Protein AF-A0A529Q554-F1 (afdb_monomer)

Structure (mmCIF, N/CA/C/O backbone):
data_AF-A0A529Q554-F1
#
_entry.id   AF-A0A529Q554-F1
#
loop_
_atom_site.group_PDB
_atom_site.id
_atom_site.type_symbol
_atom_site.label_atom_id
_atom_site.label_alt_id
_atom_site.label_comp_id
_atom_site.label_asym_id
_atom_site.label_entity_id
_atom_site.label_seq_id
_atom_site.pdbx_PDB_ins_code
_atom_site.Cartn_x
_atom_site.Cartn_y
_atom_site.Cartn_z
_atom_site.occupancy
_atom_site.B_iso_or_equiv
_atom_site.auth_seq_id
_atom_site.auth_comp_id
_atom_site.auth_asym_id
_atom_site.auth_atom_id
_atom_site.pdbx_PDB_model_num
ATOM 1 N N . MET A 1 1 ? 13.001 -21.233 -13.555 1.00 33.44 1 MET A N 1
ATOM 2 C CA . MET A 1 1 ? 12.649 -21.959 -12.313 1.00 33.44 1 MET A CA 1
ATOM 3 C C . MET A 1 1 ? 11.622 -21.131 -11.556 1.00 33.44 1 MET A C 1
ATOM 5 O O . MET A 1 1 ? 11.887 -19.967 -11.294 1.00 33.44 1 MET A O 1
ATOM 9 N N . LYS A 1 2 ? 10.429 -21.679 -11.301 1.00 33.69 2 LYS A N 1
ATOM 10 C CA . LYS A 1 2 ? 9.327 -20.984 -10.617 1.00 33.69 2 LYS A CA 1
AT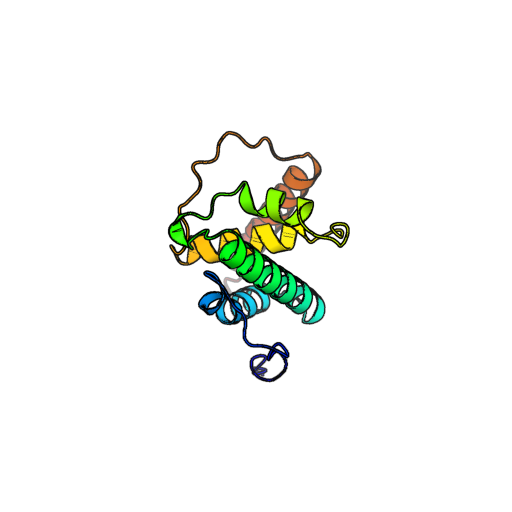OM 11 C C . LYS A 1 2 ? 9.521 -21.156 -9.109 1.00 33.69 2 LYS A C 1
ATOM 13 O O . LYS A 1 2 ? 9.195 -22.212 -8.573 1.00 33.69 2 LYS A O 1
ATOM 18 N N . HIS A 1 3 ? 10.117 -20.176 -8.434 1.00 36.34 3 HIS A N 1
ATOM 19 C CA . HIS A 1 3 ? 10.179 -20.204 -6.975 1.00 36.34 3 HIS A CA 1
ATOM 20 C C . HIS A 1 3 ? 8.769 -19.954 -6.431 1.00 36.34 3 HIS A C 1
ATOM 22 O O . HIS A 1 3 ? 8.188 -18.901 -6.671 1.00 36.34 3 HIS A O 1
ATOM 28 N N . ARG A 1 4 ? 8.204 -20.939 -5.722 1.00 42.12 4 ARG A N 1
ATOM 29 C CA . ARG A 1 4 ? 7.004 -20.761 -4.895 1.00 42.12 4 ARG A CA 1
ATOM 30 C C . ARG A 1 4 ? 7.384 -19.845 -3.731 1.00 42.12 4 ARG A C 1
ATOM 32 O O . ARG A 1 4 ? 7.813 -20.313 -2.684 1.00 42.12 4 ARG A O 1
ATOM 39 N N . ILE A 1 5 ? 7.273 -18.536 -3.945 1.00 46.84 5 ILE A N 1
ATOM 40 C CA . ILE A 1 5 ? 7.537 -17.488 -2.943 1.00 46.84 5 ILE A CA 1
ATOM 41 C C . ILE A 1 5 ? 6.509 -17.552 -1.793 1.00 46.84 5 ILE A C 1
ATOM 43 O O . ILE A 1 5 ? 6.767 -17.057 -0.699 1.00 46.84 5 ILE A O 1
ATOM 47 N N . ASN A 1 6 ? 5.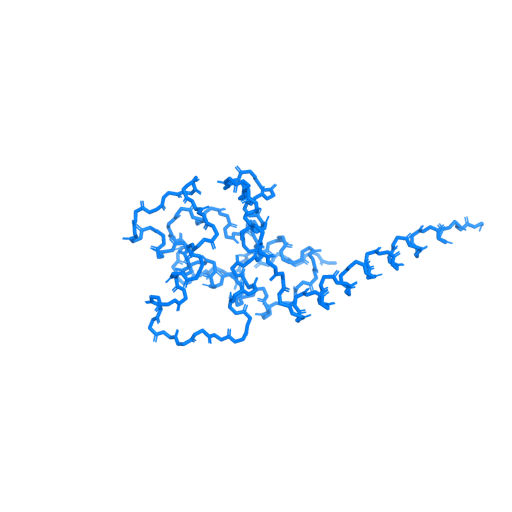390 -18.251 -2.012 1.00 43.75 6 ASN A N 1
ATOM 48 C CA . ASN A 1 6 ? 4.229 -18.263 -1.127 1.00 43.75 6 ASN A CA 1
ATOM 49 C C . ASN A 1 6 ? 4.482 -18.830 0.288 1.00 43.75 6 ASN A C 1
ATOM 51 O O . ASN A 1 6 ? 3.840 -18.382 1.229 1.00 43.75 6 ASN A O 1
ATOM 55 N N . ASP A 1 7 ? 5.431 -19.758 0.477 1.00 46.25 7 ASP A N 1
ATOM 56 C CA . ASP A 1 7 ? 5.658 -20.388 1.798 1.00 46.25 7 ASP A CA 1
ATOM 57 C C . ASP A 1 7 ? 6.622 -19.614 2.710 1.00 46.25 7 ASP A C 1
ATOM 59 O O . ASP A 1 7 ? 6.563 -19.735 3.930 1.00 46.25 7 ASP A O 1
ATOM 63 N N . GLN A 1 8 ? 7.517 -18.791 2.154 1.00 48.81 8 GLN A N 1
ATOM 64 C CA . GLN A 1 8 ? 8.527 -18.078 2.959 1.00 48.81 8 GLN A CA 1
ATOM 65 C C . GLN A 1 8 ? 8.015 -16.750 3.521 1.00 48.81 8 GLN A C 1
ATOM 67 O O . GLN A 1 8 ? 8.728 -16.057 4.251 1.00 48.81 8 GLN A O 1
ATOM 72 N N . PHE A 1 9 ? 6.791 -16.385 3.149 1.00 51.88 9 PHE A N 1
ATOM 73 C CA . PHE A 1 9 ? 6.217 -15.079 3.409 1.00 51.88 9 PHE A CA 1
ATOM 74 C C . PHE A 1 9 ? 5.014 -15.115 4.339 1.00 51.88 9 PHE A C 1
ATOM 76 O O . PHE A 1 9 ? 4.388 -14.077 4.512 1.00 51.88 9 PHE A O 1
ATOM 83 N N . ALA A 1 10 ? 4.692 -16.261 4.951 1.00 52.03 10 ALA A N 1
ATOM 84 C CA . ALA A 1 10 ? 3.626 -16.331 5.940 1.00 52.03 10 ALA A CA 1
ATOM 85 C C . ALA A 1 10 ? 3.909 -15.285 7.036 1.00 52.03 10 ALA A C 1
ATOM 87 O O . ALA A 1 10 ? 4.864 -15.449 7.807 1.00 52.03 10 ALA A O 1
ATOM 88 N N . PRO A 1 11 ? 3.154 -14.168 7.092 1.00 53.16 11 PRO A N 1
ATOM 89 C CA . PRO A 1 11 ? 3.313 -13.239 8.191 1.00 53.16 11 PRO A CA 1
ATOM 90 C C . PRO A 1 11 ? 3.031 -14.024 9.474 1.00 53.16 11 PRO A C 1
ATOM 92 O O . PRO A 1 11 ? 2.161 -14.893 9.500 1.00 53.16 11 PRO A O 1
ATOM 95 N N . SER A 1 12 ? 3.774 -13.741 10.546 1.00 57.41 12 SER A N 1
ATOM 96 C CA . SER A 1 12 ? 3.641 -14.438 11.838 1.00 57.41 12 SER A CA 1
ATOM 97 C C . SER A 1 12 ? 2.214 -14.416 12.401 1.00 57.41 12 SER A C 1
ATOM 99 O O . SER A 1 12 ? 1.881 -15.183 13.300 1.00 57.41 12 SER A O 1
ATOM 101 N N . ARG A 1 13 ? 1.367 -13.548 11.848 1.00 63.22 13 ARG A N 1
ATOM 102 C CA . ARG A 1 13 ? -0.076 -13.526 12.008 1.00 63.22 13 ARG A CA 1
ATOM 103 C C . ARG A 1 13 ? -0.707 -13.334 10.625 1.00 63.22 13 ARG A C 1
ATOM 105 O O . ARG A 1 13 ? -0.184 -12.504 9.877 1.00 63.22 13 ARG A O 1
ATOM 112 N N . PRO A 1 14 ? -1.796 -14.045 10.278 1.00 72.12 14 PRO A N 1
ATOM 113 C CA . PRO A 1 14 ? -2.492 -13.825 9.015 1.00 72.12 14 PRO A CA 1
ATOM 114 C C . PRO A 1 14 ? -2.840 -12.338 8.852 1.00 72.12 14 PRO A C 1
ATOM 116 O O . PRO A 1 14 ? -3.143 -11.675 9.849 1.00 72.12 14 PRO A O 1
ATOM 119 N N . PRO A 1 15 ? -2.749 -11.785 7.630 1.00 80.12 15 PRO A N 1
ATOM 120 C CA . PRO A 1 15 ? -3.130 -10.402 7.396 1.00 80.12 15 PRO A CA 1
ATOM 121 C C . PRO A 1 15 ? -4.605 -10.204 7.770 1.00 80.12 15 PRO A C 1
ATOM 123 O O . PRO A 1 15 ? -5.447 -11.054 7.496 1.00 80.12 15 PRO A O 1
ATOM 126 N N . GLU A 1 16 ? -4.902 -9.081 8.418 1.00 87.88 16 GLU A N 1
ATOM 127 C CA . GLU A 1 16 ? -6.236 -8.722 8.908 1.00 87.88 16 GLU A CA 1
ATOM 128 C C . GLU A 1 16 ? -6.718 -7.438 8.216 1.00 87.88 16 GLU A C 1
ATOM 130 O O . GLU A 1 16 ? -5.907 -6.616 7.775 1.00 87.88 16 GLU A O 1
ATOM 135 N N . GLY A 1 17 ? -8.036 -7.248 8.142 1.00 92.06 17 GLY A N 1
ATOM 136 C CA . GLY A 1 17 ? -8.669 -6.056 7.571 1.00 92.06 17 GLY A CA 1
ATOM 137 C C . GLY A 1 17 ? -9.104 -6.202 6.104 1.00 92.06 17 GLY A C 1
ATOM 138 O O . GLY A 1 17 ? -8.945 -7.270 5.510 1.00 92.06 17 GLY A O 1
ATOM 139 N N . PRO A 1 18 ? -9.652 -5.129 5.511 1.00 93.75 18 PRO A N 1
ATOM 140 C CA . PRO A 1 18 ? -10.348 -5.159 4.218 1.00 93.75 18 PRO A CA 1
ATOM 141 C C . PRO A 1 18 ? -9.460 -5.541 3.026 1.00 93.75 18 PRO A C 1
ATOM 143 O O . PRO A 1 18 ? -9.959 -5.987 2.000 1.00 93.75 18 PRO A O 1
ATOM 146 N N . VAL A 1 19 ? -8.138 -5.392 3.151 1.00 94.31 19 VAL A N 1
ATOM 147 C CA . VAL A 1 19 ? -7.173 -5.673 2.075 1.00 94.31 19 VAL A CA 1
ATOM 148 C C . VAL A 1 19 ? -6.500 -7.045 2.266 1.00 94.31 19 VAL A C 1
ATOM 150 O O . VAL A 1 19 ? -5.699 -7.467 1.437 1.00 94.31 19 VAL A O 1
ATOM 153 N N . ALA A 1 20 ? -6.828 -7.795 3.325 1.00 92.56 20 ALA A N 1
ATOM 154 C CA . ALA A 1 20 ? -6.135 -9.033 3.690 1.00 92.56 20 ALA A CA 1
ATOM 155 C C . ALA A 1 20 ? -6.085 -10.087 2.568 1.00 92.56 20 ALA A C 1
ATOM 157 O O . ALA A 1 20 ? -5.028 -10.673 2.324 1.00 92.56 20 ALA A O 1
ATOM 158 N N . SER A 1 21 ? -7.193 -10.293 1.851 1.00 92.69 21 SER A N 1
ATOM 159 C CA . SER A 1 21 ? -7.289 -11.248 0.733 1.00 92.69 21 SER A CA 1
ATOM 160 C C . SER A 1 21 ? -6.442 -10.857 -0.483 1.00 92.69 21 SER A C 1
ATOM 162 O O . SER A 1 21 ? -6.115 -11.708 -1.308 1.00 92.69 21 SER A O 1
ATOM 164 N N . PHE A 1 22 ? -6.042 -9.589 -0.579 1.00 94.00 22 PHE A N 1
ATOM 165 C CA . PHE A 1 22 ? -5.260 -9.039 -1.683 1.00 94.00 22 PHE A CA 1
ATOM 166 C C . PHE A 1 22 ? -3.753 -9.064 -1.423 1.00 94.00 22 PHE A C 1
ATOM 168 O O . PHE A 1 22 ? -2.978 -8.793 -2.335 1.00 94.00 22 PHE A O 1
ATOM 175 N N . ILE A 1 23 ? -3.315 -9.417 -0.212 1.00 93.44 23 ILE A N 1
ATOM 176 C CA . ILE A 1 23 ? -1.898 -9.375 0.170 1.00 93.44 23 ILE A CA 1
ATOM 177 C C . ILE A 1 23 ? -1.039 -10.356 -0.639 1.00 93.44 23 ILE A C 1
ATOM 179 O O . ILE A 1 23 ? 0.030 -9.976 -1.115 1.00 93.44 23 ILE A O 1
ATOM 183 N N . ILE A 1 24 ? -1.499 -11.597 -0.813 1.00 92.12 24 ILE A N 1
ATOM 184 C CA . ILE A 1 24 ? -0.777 -12.604 -1.609 1.00 92.12 24 ILE A CA 1
ATOM 185 C C . ILE A 1 24 ? -0.783 -12.221 -3.101 1.00 92.12 24 ILE A C 1
ATOM 187 O O . ILE A 1 24 ? 0.302 -12.088 -3.666 1.00 92.12 24 ILE A O 1
ATOM 191 N N . PRO A 1 25 ? -1.944 -11.925 -3.726 1.00 94.25 25 PRO A N 1
ATOM 192 C CA . PRO A 1 25 ? -1.986 -11.419 -5.099 1.00 94.25 25 PRO A CA 1
ATOM 193 C C . PRO A 1 25 ? -1.108 -10.183 -5.346 1.00 94.25 25 PRO A C 1
ATOM 195 O O . PRO A 1 25 ? -0.491 -10.054 -6.401 1.00 94.25 25 PRO A O 1
ATOM 198 N N . PHE A 1 26 ? -1.012 -9.280 -4.366 1.00 94.56 26 PHE A N 1
ATOM 199 C CA . PHE A 1 26 ? -0.142 -8.111 -4.451 1.00 94.56 26 PHE A CA 1
ATOM 200 C C . PHE A 1 26 ? 1.345 -8.490 -4.463 1.00 94.56 26 PHE A C 1
ATOM 202 O O . PHE A 1 26 ? 2.124 -7.901 -5.213 1.00 94.56 26 PHE A O 1
ATOM 209 N N . ALA A 1 27 ? 1.753 -9.478 -3.662 1.00 92.31 27 ALA A N 1
ATOM 210 C CA . ALA A 1 27 ? 3.126 -9.975 -3.666 1.00 92.31 27 ALA A CA 1
ATOM 211 C C . ALA A 1 27 ? 3.505 -10.569 -5.031 1.00 92.31 27 ALA A C 1
ATOM 213 O O . ALA A 1 27 ? 4.567 -10.238 -5.562 1.00 92.31 27 ALA A O 1
ATOM 214 N N . ASP A 1 28 ? 2.617 -11.371 -5.625 1.00 91.12 28 ASP A N 1
ATOM 215 C CA . ASP A 1 28 ? 2.816 -11.941 -6.962 1.00 91.12 28 ASP A CA 1
ATOM 216 C C . ASP A 1 28 ? 2.914 -10.836 -8.026 1.00 91.12 28 ASP A C 1
ATOM 218 O O . ASP A 1 28 ? 3.855 -10.806 -8.819 1.00 9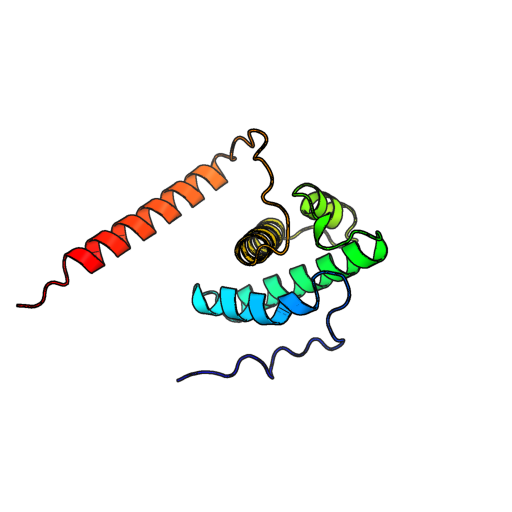1.12 28 ASP A O 1
ATOM 222 N N . TRP A 1 29 ? 2.028 -9.838 -7.958 1.00 93.62 29 TRP A N 1
ATOM 223 C CA . TRP A 1 29 ? 2.053 -8.675 -8.850 1.00 93.62 29 TRP A CA 1
ATOM 224 C C . TRP A 1 29 ? 3.367 -7.876 -8.773 1.00 93.62 29 TRP A C 1
ATOM 226 O O . TRP A 1 29 ? 3.840 -7.347 -9.783 1.00 93.62 29 TRP A O 1
ATOM 236 N N . LEU A 1 30 ? 3.989 -7.787 -7.592 1.00 89.38 30 LEU A N 1
ATOM 237 C CA . LEU A 1 30 ? 5.308 -7.167 -7.429 1.00 89.38 30 LEU A CA 1
ATOM 238 C C . LEU A 1 30 ? 6.419 -8.024 -8.052 1.00 89.38 30 LEU A C 1
ATOM 240 O O . LEU A 1 30 ? 7.315 -7.494 -8.713 1.00 89.38 30 LEU A O 1
ATOM 244 N N . VAL A 1 31 ? 6.373 -9.341 -7.867 1.00 87.25 31 VAL A N 1
ATOM 245 C CA . VAL A 1 31 ? 7.362 -10.260 -8.450 1.00 87.25 31 VAL A CA 1
ATOM 246 C C . VAL A 1 31 ? 7.325 -10.196 -9.976 1.00 87.25 31 VAL A C 1
ATOM 248 O O . VAL A 1 31 ? 8.378 -10.048 -10.600 1.00 87.25 31 VAL A O 1
ATOM 251 N N . ASP A 1 32 ? 6.132 -10.195 -10.569 1.00 86.12 32 ASP A N 1
ATOM 252 C CA . ASP A 1 32 ? 5.940 -10.113 -12.023 1.00 86.12 32 ASP A CA 1
ATOM 253 C C . ASP A 1 32 ? 6.494 -8.812 -12.627 1.00 86.12 32 ASP A C 1
ATOM 255 O O . ASP A 1 32 ? 6.896 -8.766 -13.791 1.00 86.12 32 ASP A O 1
ATOM 259 N N . ARG A 1 33 ? 6.580 -7.747 -11.824 1.00 86.31 33 ARG A N 1
ATOM 260 C CA . ARG A 1 33 ? 7.162 -6.452 -12.216 1.00 86.31 33 ARG A CA 1
ATOM 261 C C . ARG A 1 33 ? 8.662 -6.339 -11.943 1.00 86.31 33 ARG A C 1
ATOM 263 O O . ARG A 1 33 ? 9.251 -5.292 -12.209 1.00 86.31 33 ARG A O 1
ATOM 270 N N . GLY A 1 34 ? 9.289 -7.404 -11.448 1.00 86.44 34 GLY A N 1
ATOM 271 C CA . GLY A 1 34 ? 10.731 -7.474 -11.218 1.00 86.44 34 GLY A CA 1
ATOM 272 C C . GLY A 1 34 ? 11.190 -6.885 -9.884 1.00 86.44 34 GLY A C 1
ATOM 273 O O . GLY A 1 34 ? 12.381 -6.610 -9.723 1.00 86.44 34 GLY A O 1
ATOM 274 N N . TYR A 1 35 ? 10.289 -6.686 -8.913 1.00 86.06 35 TYR A N 1
ATOM 275 C CA . TYR A 1 35 ? 10.707 -6.277 -7.572 1.00 86.06 35 TYR A CA 1
ATOM 276 C C . TYR A 1 35 ? 11.473 -7.411 -6.883 1.00 86.06 35 TYR A C 1
ATOM 278 O O . TYR A 1 35 ? 11.002 -8.541 -6.770 1.00 86.06 35 TYR A O 1
ATOM 286 N N . GLY A 1 36 ? 12.662 -7.091 -6.369 1.00 85.12 36 GLY A N 1
ATOM 287 C CA . GLY A 1 36 ? 13.463 -8.035 -5.592 1.00 85.12 36 GLY A CA 1
ATOM 288 C C . GLY A 1 36 ? 12.821 -8.390 -4.246 1.00 85.12 36 GLY A C 1
ATOM 289 O O . GLY A 1 36 ? 12.035 -7.619 -3.690 1.00 85.12 36 GLY A O 1
ATOM 290 N N . LEU A 1 37 ? 13.231 -9.530 -3.678 1.00 85.12 37 LEU A N 1
ATOM 291 C CA . LEU A 1 37 ? 12.650 -10.121 -2.464 1.00 85.12 37 LEU A CA 1
ATOM 292 C C . LEU A 1 37 ? 12.524 -9.138 -1.288 1.00 85.12 37 LEU A C 1
ATOM 294 O O . LEU A 1 37 ? 11.478 -9.062 -0.652 1.00 85.12 37 LEU A O 1
ATOM 298 N N . VAL A 1 38 ? 13.572 -8.359 -1.009 1.00 85.12 38 VAL A N 1
ATOM 299 C CA . VAL A 1 38 ? 13.586 -7.398 0.110 1.00 85.12 38 VAL A CA 1
ATOM 300 C C . VAL A 1 38 ? 12.617 -6.236 -0.124 1.00 85.12 38 VAL A C 1
ATOM 302 O O . VAL A 1 38 ? 11.920 -5.815 0.798 1.00 85.12 38 VAL A O 1
ATOM 305 N N . SER A 1 39 ? 12.543 -5.720 -1.354 1.00 86.19 39 SER A N 1
ATOM 306 C CA . SER A 1 39 ? 11.635 -4.618 -1.688 1.00 86.19 39 SER A CA 1
ATOM 307 C C . SER A 1 39 ? 10.182 -5.076 -1.624 1.00 86.19 39 SER A C 1
ATOM 309 O O . SER A 1 39 ? 9.370 -4.449 -0.944 1.00 86.19 39 SER A O 1
ATOM 311 N N . MET A 1 40 ? 9.877 -6.212 -2.254 1.00 88.88 40 MET A N 1
ATOM 312 C CA . MET A 1 40 ? 8.555 -6.829 -2.194 1.00 88.88 40 MET A CA 1
ATOM 313 C C . MET A 1 40 ? 8.148 -7.112 -0.744 1.00 88.88 40 MET A C 1
ATOM 315 O O . MET A 1 40 ? 7.047 -6.744 -0.338 1.00 88.88 40 MET A O 1
ATOM 319 N N . ARG A 1 41 ? 9.080 -7.607 0.084 1.00 88.25 41 ARG A N 1
ATOM 320 C CA . ARG A 1 41 ? 8.834 -7.836 1.510 1.00 88.25 41 ARG A CA 1
ATOM 321 C C . ARG A 1 41 ? 8.370 -6.591 2.250 1.00 88.25 41 ARG A C 1
ATOM 323 O O . ARG A 1 41 ? 7.387 -6.630 2.990 1.00 88.25 41 ARG A O 1
ATOM 330 N N . ASN A 1 42 ? 9.089 -5.493 2.060 1.00 88.19 42 ASN A N 1
ATOM 331 C CA . ASN A 1 42 ? 8.776 -4.229 2.716 1.00 88.19 42 ASN A CA 1
ATOM 332 C C . ASN A 1 42 ? 7.418 -3.684 2.259 1.00 88.19 42 ASN A C 1
ATOM 334 O O . ASN A 1 42 ? 6.648 -3.199 3.088 1.00 88.19 42 ASN A O 1
ATOM 338 N N . GLN A 1 43 ? 7.098 -3.817 0.970 1.00 92.19 43 GLN A N 1
ATOM 339 C CA . GLN A 1 43 ? 5.812 -3.381 0.427 1.00 92.19 43 GLN A CA 1
ATOM 340 C C . GLN A 1 43 ? 4.643 -4.211 0.973 1.00 92.19 43 GLN A C 1
ATOM 342 O O . GLN A 1 43 ? 3.632 -3.639 1.376 1.00 92.19 43 GLN A O 1
ATOM 347 N N . VAL A 1 44 ? 4.797 -5.533 1.085 1.00 91.94 44 VAL A N 1
ATOM 348 C CA . VAL A 1 44 ? 3.771 -6.412 1.669 1.00 91.94 44 VAL A CA 1
ATOM 349 C C . VAL A 1 44 ? 3.536 -6.102 3.150 1.00 91.94 44 VAL A C 1
ATOM 351 O O . VAL A 1 44 ? 2.390 -6.015 3.590 1.00 91.94 44 VAL A O 1
ATOM 354 N N . LEU A 1 45 ? 4.600 -5.879 3.930 1.00 90.88 45 LEU A N 1
ATOM 355 C CA . LEU A 1 45 ? 4.465 -5.488 5.338 1.00 90.88 45 LEU A CA 1
ATOM 356 C C . LEU A 1 45 ? 3.759 -4.135 5.492 1.00 90.88 45 LEU A C 1
ATOM 358 O O . LEU A 1 45 ? 2.957 -3.961 6.413 1.00 90.88 45 LEU A O 1
ATOM 362 N N . MET A 1 46 ? 4.029 -3.191 4.586 1.00 91.69 46 MET A N 1
ATOM 363 C CA . MET A 1 46 ? 3.323 -1.913 4.549 1.00 91.69 46 MET A CA 1
ATOM 364 C C . MET A 1 46 ? 1.833 -2.108 4.245 1.00 91.69 46 MET A C 1
ATOM 366 O O . MET A 1 46 ? 0.991 -1.560 4.954 1.00 91.69 46 MET A O 1
ATOM 370 N N . ALA A 1 47 ? 1.505 -2.946 3.258 1.00 93.81 47 ALA A N 1
ATOM 371 C CA . ALA A 1 47 ? 0.128 -3.261 2.886 1.00 93.81 47 ALA A CA 1
ATOM 372 C C . ALA A 1 47 ? -0.651 -3.944 4.021 1.00 93.81 47 ALA A C 1
ATOM 374 O O . ALA A 1 47 ? -1.778 -3.553 4.318 1.00 93.81 47 ALA A O 1
ATOM 375 N N . ALA A 1 48 ? -0.039 -4.906 4.716 1.00 93.38 48 ALA A N 1
ATOM 376 C CA . ALA A 1 48 ? -0.656 -5.565 5.867 1.00 93.38 48 ALA A CA 1
ATOM 377 C C . ALA A 1 48 ? -0.901 -4.584 7.028 1.00 93.38 48 ALA A C 1
ATOM 379 O O . ALA A 1 48 ? -1.961 -4.600 7.656 1.00 93.38 48 ALA A O 1
ATOM 380 N N . GLY A 1 49 ? 0.061 -3.692 7.294 1.00 92.81 49 GLY A N 1
ATOM 381 C CA . GLY A 1 49 ? -0.088 -2.642 8.299 1.00 92.81 49 GLY A CA 1
ATOM 382 C C . GLY A 1 49 ? -1.202 -1.649 7.962 1.00 92.81 49 GLY A C 1
ATOM 383 O O . GLY A 1 49 ? -1.959 -1.261 8.853 1.00 92.81 49 GLY A O 1
ATOM 384 N N . PHE A 1 50 ? -1.317 -1.271 6.689 1.00 94.81 50 PHE A N 1
ATOM 385 C CA . PHE A 1 50 ? -2.382 -0.405 6.193 1.00 94.81 50 PHE A CA 1
ATOM 386 C C . PHE A 1 50 ? -3.756 -1.076 6.298 1.00 94.81 50 PHE A C 1
ATOM 388 O O . PHE A 1 50 ? -4.677 -0.484 6.851 1.00 94.81 50 PHE A O 1
ATOM 395 N N . SER A 1 51 ? -3.870 -2.340 5.874 1.00 95.00 51 SER A N 1
ATOM 396 C CA . SER A 1 51 ? -5.096 -3.142 5.997 1.00 95.00 51 SER A CA 1
ATOM 397 C C . SER A 1 51 ? -5.606 -3.184 7.437 1.00 95.00 51 SER A C 1
ATOM 399 O O . SER A 1 51 ? -6.775 -2.911 7.706 1.00 95.00 51 SER A O 1
ATOM 401 N N . LYS A 1 52 ? -4.710 -3.439 8.396 1.00 94.06 52 LYS A N 1
ATOM 402 C CA . LYS A 1 52 ? -5.073 -3.442 9.815 1.00 94.06 52 LYS A CA 1
ATOM 403 C C . LYS A 1 52 ? -5.577 -2.076 10.289 1.00 94.06 52 LYS A C 1
ATOM 405 O O . LYS A 1 52 ? -6.553 -2.006 11.032 1.00 94.06 52 LYS A O 1
ATOM 410 N N . TRP A 1 53 ? -4.917 -0.994 9.873 1.00 95.50 53 TRP A N 1
ATOM 411 C CA . TRP A 1 53 ? -5.336 0.363 10.227 1.00 95.50 53 TRP A CA 1
ATOM 412 C C . TRP A 1 53 ? -6.714 0.707 9.649 1.00 95.50 53 TRP A C 1
ATOM 414 O O . TRP A 1 53 ? -7.536 1.250 10.382 1.00 95.50 53 TRP A O 1
ATOM 424 N N . LEU A 1 54 ? -7.006 0.321 8.402 1.00 95.69 54 LEU A N 1
ATOM 425 C CA . LEU A 1 54 ? -8.338 0.488 7.807 1.00 95.69 54 LEU A CA 1
ATOM 426 C C . LEU A 1 54 ? -9.410 -0.235 8.628 1.00 95.69 54 LEU A C 1
ATOM 428 O O . LEU A 1 54 ? -10.410 0.375 9.000 1.00 95.69 54 LEU A O 1
ATOM 432 N N . GLY A 1 55 ? -9.150 -1.493 9.002 1.00 94.69 55 GLY A N 1
ATOM 433 C CA . GLY A 1 55 ? -10.057 -2.268 9.852 1.00 94.69 55 GLY A CA 1
ATOM 434 C C . GLY A 1 55 ? -10.307 -1.610 11.213 1.00 94.69 55 GLY A C 1
ATOM 435 O O . GLY A 1 55 ? -11.444 -1.541 11.666 1.00 94.69 55 GLY A O 1
ATOM 436 N N . HIS A 1 56 ? -9.275 -1.043 11.847 1.00 94.56 56 HIS A N 1
ATOM 437 C CA . HIS A 1 56 ? -9.438 -0.296 13.102 1.00 94.56 56 HIS A CA 1
ATOM 438 C C . HIS A 1 56 ? -10.242 1.004 12.947 1.00 94.56 56 HIS A C 1
ATOM 440 O O . HIS A 1 56 ? -10.856 1.457 13.911 1.00 94.56 56 HIS A O 1
ATOM 446 N N . LYS A 1 57 ? -10.208 1.631 11.768 1.00 94.50 57 LYS A N 1
ATOM 447 C CA . LYS A 1 57 ? -10.977 2.845 11.461 1.00 94.50 57 LYS A CA 1
ATOM 448 C C . LYS A 1 57 ? -12.380 2.540 10.922 1.00 94.50 57 LYS A C 1
ATOM 450 O O . LYS A 1 57 ? -13.130 3.484 10.704 1.00 94.50 57 LYS A O 1
ATOM 455 N N . GLY A 1 58 ? -12.726 1.265 10.719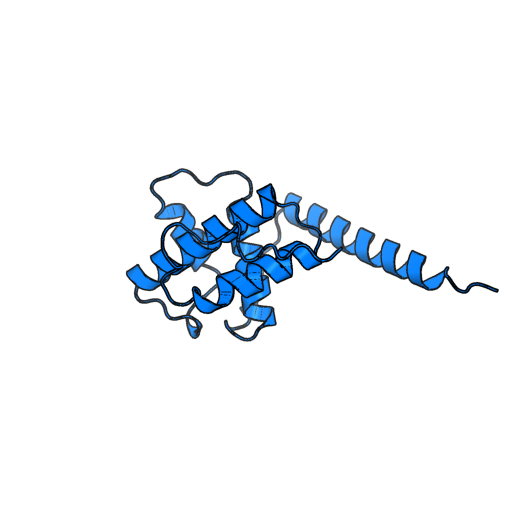 1.00 94.12 58 GLY A N 1
ATOM 456 C CA . GLY A 1 58 ? -13.998 0.853 10.122 1.00 94.12 58 GLY A CA 1
ATOM 457 C C . GLY A 1 58 ? -14.142 1.284 8.661 1.00 94.12 58 GLY A C 1
ATOM 458 O O . GLY A 1 58 ? -15.249 1.571 8.225 1.00 94.12 58 GLY A O 1
ATOM 459 N N . ILE A 1 59 ? -13.027 1.403 7.935 1.00 94.44 59 ILE A N 1
ATOM 460 C CA . ILE A 1 59 ? -13.028 1.769 6.516 1.00 94.44 59 ILE A CA 1
ATOM 461 C C . ILE A 1 59 ? -13.100 0.483 5.703 1.00 94.44 59 ILE A C 1
ATOM 463 O O . ILE A 1 59 ? -12.200 -0.355 5.794 1.00 94.44 59 ILE A O 1
ATOM 467 N N . GLU A 1 60 ? -14.154 0.341 4.908 1.00 92.88 60 GLU A N 1
ATOM 468 C CA . GLU A 1 60 ? -14.345 -0.805 4.026 1.00 92.88 60 GLU A CA 1
ATOM 469 C C . GLU A 1 60 ? -13.505 -0.685 2.754 1.00 92.88 60 GLU A C 1
ATOM 471 O O . GLU A 1 60 ? -13.053 0.394 2.369 1.00 92.88 60 GLU A O 1
ATOM 476 N N . LEU A 1 61 ? -13.308 -1.815 2.071 1.00 91.31 61 LEU A N 1
ATOM 477 C CA . LEU A 1 61 ? -12.502 -1.890 0.849 1.00 91.31 61 LEU A CA 1
ATOM 478 C C . LEU A 1 61 ? -12.982 -0.908 -0.237 1.00 91.31 61 LEU A C 1
ATOM 480 O O . LEU A 1 61 ? -12.164 -0.248 -0.871 1.00 91.31 61 LEU A O 1
ATOM 484 N N . ILE A 1 62 ? -14.298 -0.777 -0.416 1.00 89.38 62 ILE A N 1
ATOM 485 C CA . ILE A 1 62 ? -14.903 0.114 -1.416 1.00 89.38 62 ILE A CA 1
ATOM 486 C C . ILE A 1 62 ? -14.744 1.604 -1.075 1.00 89.38 62 ILE A C 1
ATOM 488 O O . ILE A 1 62 ? -14.718 2.439 -1.977 1.00 89.38 62 ILE A O 1
ATOM 492 N N . ASP A 1 63 ? -14.565 1.927 0.207 1.00 90.56 63 ASP A N 1
ATOM 493 C CA . ASP A 1 63 ? -14.471 3.299 0.715 1.00 90.56 63 ASP A CA 1
ATOM 494 C C . ASP A 1 63 ? -13.025 3.822 0.754 1.00 90.56 63 ASP A C 1
ATOM 496 O O . ASP A 1 63 ? -12.762 4.956 1.172 1.00 90.56 63 ASP A O 1
ATOM 500 N N . ILE A 1 64 ? -12.052 3.014 0.316 1.00 91.50 64 ILE A N 1
ATOM 501 C CA . ILE A 1 64 ? -10.647 3.419 0.277 1.00 91.50 64 ILE A CA 1
ATOM 502 C C . ILE A 1 64 ? -10.450 4.525 -0.775 1.00 91.50 64 ILE A C 1
ATOM 504 O O . ILE A 1 64 ? -10.321 4.278 -1.968 1.00 91.50 64 ILE A O 1
ATOM 508 N N . SER A 1 65 ? -10.339 5.768 -0.319 1.00 87.69 65 SER A N 1
ATOM 509 C CA . SER A 1 65 ? -9.848 6.906 -1.114 1.00 87.69 65 SER A CA 1
ATOM 510 C C . SER A 1 65 ? -8.317 7.061 -1.069 1.00 87.69 65 SER A C 1
ATOM 512 O O . SER A 1 65 ? -7.640 6.452 -0.232 1.00 87.69 65 SER A O 1
ATOM 514 N N . GLY A 1 66 ? -7.756 7.915 -1.932 1.00 83.81 66 GLY A N 1
ATOM 515 C CA . GLY A 1 66 ? -6.321 8.214 -1.992 1.00 83.81 66 GLY A CA 1
ATOM 516 C C . GLY A 1 66 ? -5.782 9.085 -0.857 1.00 83.81 66 GLY A C 1
ATOM 517 O O . GLY A 1 66 ? -4.566 9.210 -0.729 1.00 83.81 66 GLY A O 1
ATOM 518 N N . ASP A 1 67 ? -6.641 9.621 0.012 1.00 88.50 67 ASP A N 1
ATOM 519 C CA . ASP A 1 67 ? -6.231 10.335 1.231 1.00 88.50 67 ASP A CA 1
ATOM 520 C C . ASP A 1 67 ? -5.814 9.373 2.365 1.00 88.50 67 ASP A C 1
ATOM 522 O O . ASP A 1 67 ? -4.919 9.657 3.170 1.00 88.50 67 ASP A O 1
ATOM 526 N N . HIS A 1 68 ? -6.400 8.172 2.402 1.00 93.25 68 HIS A N 1
ATOM 527 C CA . HIS A 1 68 ? -6.149 7.188 3.457 1.00 93.25 68 HIS A CA 1
ATOM 528 C C . HIS A 1 68 ? -4.679 6.764 3.614 1.00 93.25 68 HIS A C 1
ATOM 530 O O . HIS A 1 68 ? -4.236 6.652 4.759 1.00 93.25 68 HIS A O 1
ATOM 536 N N . PRO A 1 69 ? -3.882 6.561 2.543 1.00 91.69 69 PRO A N 1
ATOM 537 C CA . PRO A 1 69 ? -2.444 6.341 2.670 1.00 91.69 69 PRO A CA 1
ATOM 538 C C . PRO A 1 69 ? -1.723 7.433 3.465 1.00 91.69 69 PRO A C 1
ATOM 540 O O . PRO A 1 69 ? -0.902 7.120 4.325 1.00 91.69 69 PRO A O 1
ATOM 543 N N . GLY A 1 70 ? -2.039 8.707 3.210 1.00 90.50 70 GLY A N 1
ATOM 544 C CA . GLY A 1 70 ? -1.429 9.836 3.912 1.00 90.50 70 GLY A CA 1
ATOM 545 C C . GLY A 1 70 ? -1.790 9.832 5.394 1.00 90.50 70 GLY A C 1
ATOM 546 O O . GLY A 1 70 ? -0.910 9.906 6.253 1.00 90.50 70 GLY A O 1
ATOM 547 N N . ARG A 1 71 ? -3.077 9.639 5.701 1.00 92.88 71 ARG A N 1
ATOM 548 C CA . ARG A 1 71 ? -3.569 9.537 7.085 1.00 92.88 71 ARG A CA 1
ATOM 549 C C . ARG A 1 71 ? -2.965 8.357 7.836 1.00 92.88 71 ARG A C 1
ATOM 551 O O . ARG A 1 71 ? -2.575 8.511 8.988 1.00 92.88 71 ARG A O 1
ATOM 558 N N . TYR A 1 72 ? -2.814 7.209 7.182 1.00 94.31 72 TYR A N 1
ATOM 559 C CA . TYR A 1 72 ? -2.139 6.058 7.771 1.00 94.31 72 TYR A CA 1
ATOM 560 C C . TYR A 1 72 ? -0.682 6.361 8.144 1.00 94.31 72 TYR A C 1
ATOM 562 O O . TYR A 1 72 ? -0.233 5.984 9.227 1.00 94.31 72 TYR A O 1
ATOM 570 N N . LEU A 1 73 ? 0.059 7.045 7.267 1.00 90.94 73 LEU A N 1
ATOM 571 C CA . LEU A 1 73 ? 1.451 7.416 7.530 1.00 90.94 73 LEU A CA 1
ATOM 572 C C . LEU A 1 73 ? 1.584 8.428 8.677 1.00 90.94 73 LEU A C 1
ATOM 574 O O . LEU A 1 73 ? 2.565 8.361 9.416 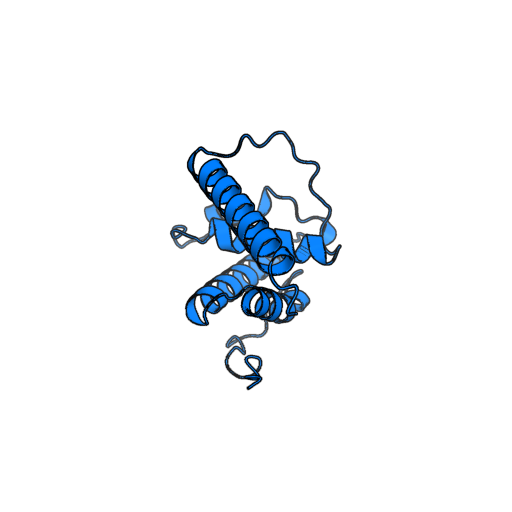1.00 90.94 73 LEU A O 1
ATOM 578 N N . LEU A 1 74 ? 0.605 9.322 8.844 1.00 90.88 74 LEU A N 1
ATOM 579 C CA . LEU A 1 74 ? 0.549 10.283 9.951 1.00 90.88 74 LEU A CA 1
ATOM 580 C C . LEU A 1 74 ? 0.169 9.629 11.289 1.00 90.88 74 LEU A C 1
ATOM 582 O O . LEU A 1 74 ? 0.764 9.955 12.313 1.00 90.88 74 LEU A O 1
ATOM 586 N N . ASP A 1 75 ? -0.775 8.684 11.284 1.00 90.38 75 ASP A N 1
ATOM 587 C CA . ASP A 1 75 ? -1.241 7.964 12.483 1.00 90.38 75 ASP A CA 1
ATOM 588 C C . ASP A 1 75 ? -0.213 6.943 13.013 1.00 90.38 75 ASP A C 1
ATOM 590 O O . ASP A 1 75 ? -0.371 6.365 14.094 1.00 90.38 75 ASP A O 1
ATOM 594 N N . ARG A 1 76 ? 0.835 6.657 12.239 1.00 85.56 76 ARG A N 1
ATOM 595 C CA . ARG A 1 76 ? 1.817 5.624 12.558 1.00 85.56 76 ARG A CA 1
ATOM 596 C C . ARG A 1 76 ? 2.785 6.104 13.642 1.00 85.56 76 ARG A C 1
ATOM 598 O O . ARG A 1 76 ? 3.417 7.145 13.523 1.00 85.56 76 ARG A O 1
ATOM 605 N N . ALA A 1 77 ? 3.005 5.269 14.660 1.00 80.25 77 ALA A N 1
ATOM 606 C CA . ALA A 1 77 ? 3.981 5.559 15.718 1.00 80.25 77 ALA A CA 1
ATOM 607 C C . ALA A 1 77 ? 5.434 5.645 15.203 1.00 80.25 77 ALA A C 1
ATOM 609 O O . ALA A 1 77 ? 6.277 6.313 15.797 1.00 80.25 77 ALA A O 1
ATOM 610 N N . GLN A 1 78 ? 5.743 4.948 14.105 1.00 80.00 78 GLN A N 1
ATOM 611 C CA . GLN A 1 78 ? 7.052 5.002 13.456 1.00 80.00 78 GLN A CA 1
ATOM 612 C C . GLN A 1 78 ? 7.047 6.058 12.357 1.00 80.00 78 GLN A C 1
ATOM 614 O O . GLN A 1 78 ? 6.144 6.066 11.521 1.00 80.00 78 GLN A O 1
ATOM 619 N N . ARG A 1 79 ? 8.103 6.879 12.306 1.00 78.44 79 ARG A N 1
ATOM 620 C CA . ARG A 1 79 ? 8.290 7.845 11.219 1.00 78.44 79 ARG A CA 1
ATOM 621 C C . ARG A 1 79 ? 8.289 7.136 9.855 1.00 78.44 79 ARG A C 1
ATOM 623 O O . ARG A 1 79 ? 8.984 6.121 9.725 1.00 78.44 79 ARG A O 1
ATOM 630 N N . PRO A 1 80 ? 7.566 7.672 8.852 1.00 77.31 80 PRO A N 1
ATOM 631 C CA . PRO A 1 80 ? 7.603 7.159 7.489 1.00 77.31 80 PRO A CA 1
ATOM 632 C C . PRO A 1 80 ? 9.036 7.086 6.963 1.00 77.31 80 PRO A C 1
ATOM 634 O O . PRO A 1 80 ? 9.821 8.026 7.125 1.00 77.31 80 PRO A O 1
ATOM 637 N N . LYS A 1 81 ? 9.384 5.962 6.342 1.00 79.62 81 LYS A N 1
ATOM 638 C CA . LYS A 1 81 ? 10.670 5.771 5.669 1.00 79.62 81 LYS A CA 1
ATOM 639 C C . LYS A 1 81 ? 10.567 6.166 4.201 1.00 79.62 81 LYS A C 1
ATOM 641 O O . LYS A 1 81 ? 9.489 6.174 3.604 1.00 79.62 81 LYS A O 1
ATOM 646 N N . LEU A 1 82 ? 11.725 6.450 3.605 1.00 74.06 82 LEU A N 1
ATOM 647 C CA . LEU A 1 82 ? 11.834 6.667 2.167 1.00 74.06 82 LEU A CA 1
ATOM 648 C C . LEU A 1 82 ? 11.323 5.411 1.438 1.00 74.06 82 LEU A C 1
ATOM 650 O O . LEU A 1 82 ? 11.890 4.331 1.592 1.00 74.06 82 LEU A O 1
ATOM 654 N N . GLY A 1 83 ? 10.233 5.553 0.682 1.00 79.12 83 GLY A N 1
ATOM 655 C CA . GLY A 1 83 ? 9.591 4.456 -0.050 1.00 79.12 83 GLY A CA 1
ATOM 656 C C . GLY A 1 83 ? 8.265 3.956 0.531 1.00 79.12 83 GLY A C 1
ATOM 657 O O . GLY A 1 83 ? 7.542 3.268 -0.187 1.00 79.12 83 GLY A O 1
ATOM 658 N N . ASP A 1 84 ? 7.883 4.345 1.752 1.00 84.75 84 ASP A N 1
ATOM 659 C CA . ASP A 1 84 ? 6.595 3.934 2.343 1.00 84.75 84 ASP A CA 1
ATOM 660 C C . ASP A 1 84 ? 5.410 4.471 1.520 1.00 84.75 84 ASP A C 1
ATOM 662 O O . ASP A 1 84 ? 4.478 3.736 1.194 1.00 84.75 84 ASP A O 1
ATOM 666 N N . THR A 1 85 ? 5.495 5.730 1.079 1.00 87.25 85 THR A N 1
ATOM 667 C CA . THR A 1 85 ? 4.513 6.339 0.170 1.00 87.25 85 THR A CA 1
ATOM 668 C C . THR A 1 85 ? 4.431 5.590 -1.161 1.00 87.25 85 THR A C 1
ATOM 670 O O . THR A 1 85 ? 3.342 5.341 -1.672 1.00 87.25 85 THR A O 1
ATOM 673 N N . ALA A 1 86 ? 5.576 5.179 -1.718 1.00 87.06 86 ALA A N 1
ATOM 674 C CA . ALA A 1 86 ? 5.612 4.434 -2.973 1.00 87.06 86 ALA A CA 1
ATOM 675 C C . ALA A 1 86 ? 4.977 3.044 -2.823 1.00 87.06 86 ALA A C 1
ATOM 677 O O . ALA A 1 86 ? 4.219 2.629 -3.696 1.00 87.06 86 ALA A O 1
ATOM 678 N N . ALA A 1 87 ? 5.223 2.362 -1.700 1.00 90.31 87 ALA A N 1
ATOM 679 C CA . ALA A 1 87 ? 4.610 1.074 -1.387 1.00 90.31 87 ALA A CA 1
ATOM 680 C C . ALA A 1 87 ? 3.076 1.162 -1.338 1.00 90.31 87 ALA A C 1
ATOM 682 O O . ALA A 1 87 ? 2.390 0.348 -1.956 1.00 90.31 87 ALA A O 1
ATOM 683 N N . LEU A 1 88 ? 2.531 2.176 -0.655 1.00 92.88 88 LEU A N 1
ATOM 684 C CA . LEU A 1 88 ? 1.081 2.390 -0.578 1.00 92.88 88 LEU A CA 1
ATOM 685 C C . LEU A 1 88 ? 0.485 2.783 -1.934 1.00 92.88 88 LEU A C 1
ATOM 687 O O . LEU A 1 88 ? -0.596 2.321 -2.295 1.00 92.88 88 LEU A O 1
ATOM 691 N N . ARG A 1 89 ? 1.211 3.578 -2.726 1.00 91.56 89 ARG A N 1
ATOM 692 C CA . ARG A 1 89 ? 0.813 3.918 -4.097 1.00 91.56 89 ARG A CA 1
ATOM 693 C C . ARG A 1 89 ? 0.737 2.676 -4.989 1.00 91.56 89 ARG A C 1
ATOM 695 O O . ARG A 1 89 ? -0.223 2.535 -5.742 1.00 91.56 89 ARG A O 1
ATOM 702 N N . HIS A 1 90 ? 1.709 1.767 -4.900 1.00 93.31 90 HIS A N 1
ATOM 703 C CA . HIS A 1 90 ? 1.675 0.504 -5.644 1.00 93.31 90 HIS A CA 1
ATOM 704 C C . HIS A 1 90 ? 0.520 -0.390 -5.203 1.00 93.31 90 HIS A C 1
ATOM 706 O O . HIS A 1 90 ? -0.143 -0.973 -6.056 1.00 93.31 90 HIS A O 1
ATOM 712 N N . LEU A 1 91 ? 0.240 -0.452 -3.900 1.00 94.88 91 LEU A N 1
ATOM 713 C CA . LEU A 1 91 ? -0.912 -1.183 -3.383 1.00 94.88 91 LEU A CA 1
ATOM 714 C C . LEU A 1 91 ? -2.227 -0.640 -3.954 1.00 94.88 91 LEU A C 1
ATOM 716 O O . LEU A 1 91 ? -3.038 -1.417 -4.447 1.00 94.88 91 LEU A O 1
ATOM 720 N N . LEU A 1 92 ? -2.435 0.681 -3.944 1.00 92.56 92 LEU A N 1
ATOM 721 C CA . LEU A 1 92 ? -3.646 1.277 -4.520 1.00 92.56 92 LEU A CA 1
ATOM 722 C C . LEU A 1 92 ? -3.747 1.042 -6.029 1.00 92.56 92 LEU A C 1
ATOM 724 O O . LEU A 1 92 ? -4.827 0.741 -6.530 1.00 92.56 92 LEU A O 1
ATOM 728 N N . ALA A 1 93 ? -2.633 1.145 -6.758 1.00 91.56 93 ALA A N 1
ATOM 729 C CA . ALA A 1 93 ? -2.606 0.826 -8.183 1.00 91.56 93 ALA A CA 1
ATOM 730 C C . ALA A 1 93 ? -2.989 -0.642 -8.440 1.00 91.56 93 ALA A C 1
ATOM 732 O O . ALA A 1 93 ? -3.769 -0.926 -9.350 1.00 91.56 93 ALA A O 1
ATOM 733 N N . PHE A 1 94 ? -2.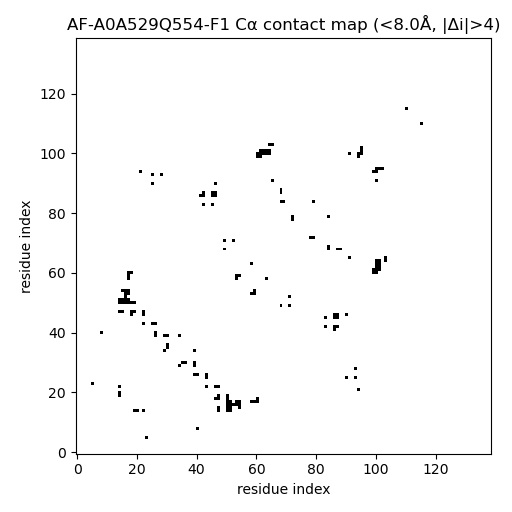488 -1.562 -7.614 1.00 93.88 94 PHE A N 1
ATOM 734 C CA . PHE A 1 94 ? -2.856 -2.969 -7.671 1.00 93.88 94 PHE A CA 1
ATOM 735 C C . PHE A 1 94 ? -4.351 -3.177 -7.384 1.00 93.88 94 PHE A C 1
ATOM 737 O O . PHE A 1 94 ? -5.040 -3.783 -8.200 1.00 93.88 94 PHE A O 1
ATOM 744 N N . LEU A 1 95 ? -4.882 -2.623 -6.293 1.00 93.38 95 LEU A N 1
ATOM 745 C CA . LEU A 1 95 ? -6.296 -2.775 -5.931 1.00 93.38 95 LEU A CA 1
ATOM 746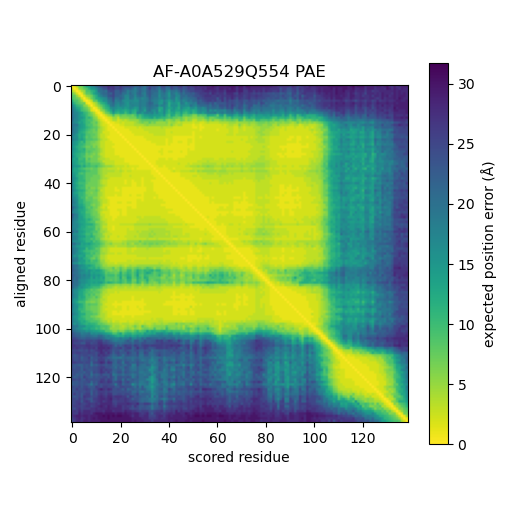 C C . LEU A 1 95 ? -7.239 -2.220 -7.006 1.00 93.38 95 LEU A C 1
ATOM 748 O O . LEU A 1 95 ? -8.229 -2.866 -7.349 1.00 93.38 95 LEU A O 1
ATOM 752 N N . ARG A 1 96 ? -6.897 -1.074 -7.603 1.00 91.12 96 ARG A N 1
ATOM 753 C CA . ARG A 1 96 ? -7.644 -0.506 -8.738 1.00 91.12 96 ARG A CA 1
ATOM 754 C C . ARG A 1 96 ? -7.593 -1.41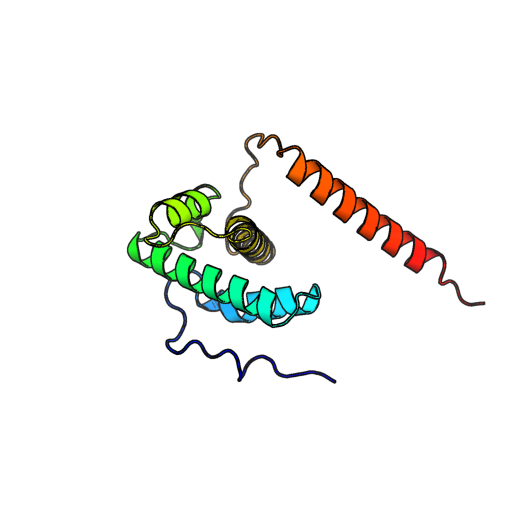1 -9.965 1.00 91.12 96 ARG A C 1
ATOM 756 O O . ARG A 1 96 ? -8.624 -1.648 -10.579 1.00 91.12 96 ARG A O 1
ATOM 763 N N . SER A 1 97 ? -6.438 -2.009 -10.270 1.00 89.44 97 SER A N 1
ATOM 764 C CA . SER A 1 97 ? -6.333 -2.990 -11.366 1.00 89.44 97 SER A CA 1
ATOM 765 C C . SER A 1 97 ? -7.200 -4.241 -11.166 1.00 89.44 97 SER A C 1
ATOM 767 O O . SER A 1 97 ? -7.501 -4.930 -12.135 1.00 89.44 97 SER A O 1
ATOM 769 N N . GLN A 1 98 ? -7.601 -4.530 -9.923 1.00 89.38 98 GLN A N 1
ATOM 770 C CA . GLN A 1 98 ? -8.518 -5.617 -9.572 1.00 89.38 98 GLN A CA 1
ATOM 771 C C . GLN A 1 98 ? -9.981 -5.149 -9.434 1.00 89.38 98 GLN A C 1
ATOM 773 O O . GLN A 1 98 ? -10.823 -5.937 -9.014 1.00 89.38 98 GLN A O 1
ATOM 778 N N . ASN A 1 99 ? -10.292 -3.882 -9.745 1.00 85.88 99 ASN A N 1
ATOM 779 C CA . ASN A 1 99 ? -11.587 -3.230 -9.490 1.00 85.88 99 ASN A CA 1
ATOM 780 C C . ASN A 1 99 ? -12.054 -3.320 -8.022 1.00 85.88 99 ASN A C 1
ATOM 782 O O . ASN A 1 99 ? -13.245 -3.237 -7.735 1.00 85.88 99 ASN A O 1
ATOM 786 N N . ALA A 1 100 ? -11.118 -3.507 -7.087 1.00 83.88 100 ALA A N 1
ATOM 787 C CA . ALA A 1 100 ? -11.418 -3.672 -5.667 1.00 83.88 100 ALA A CA 1
ATOM 788 C C . ALA A 1 100 ? -11.715 -2.334 -4.977 1.00 83.88 100 ALA A C 1
ATOM 7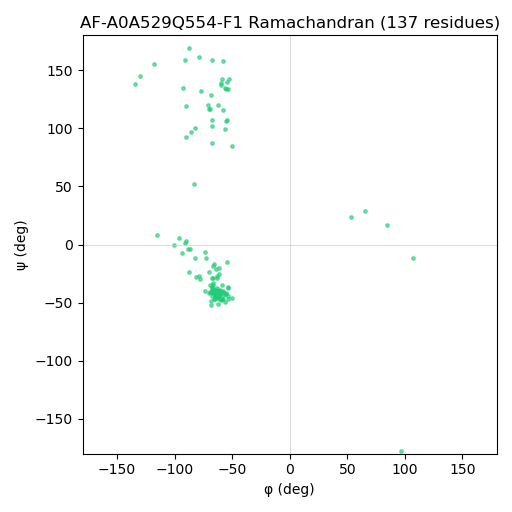90 O O . ALA A 1 100 ? -12.427 -2.288 -3.982 1.00 83.88 100 ALA A O 1
ATOM 791 N N . VAL A 1 101 ? -11.156 -1.248 -5.507 1.00 84.19 101 VAL A N 1
ATOM 792 C CA . VAL A 1 101 ? -11.296 0.115 -4.994 1.00 84.19 101 VAL A CA 1
ATOM 793 C C . VAL A 1 101 ? -11.700 1.007 -6.158 1.00 84.19 101 VAL A C 1
ATOM 795 O O . VAL A 1 101 ? -11.237 0.788 -7.281 1.00 84.19 101 VAL A O 1
ATOM 798 N N . ALA A 1 102 ? -12.531 2.017 -5.894 1.00 77.06 102 ALA A N 1
ATOM 799 C CA . ALA A 1 102 ? -12.909 2.992 -6.906 1.00 77.06 102 ALA A CA 1
ATOM 800 C C . ALA A 1 102 ? -11.668 3.635 -7.550 1.00 77.06 102 ALA A C 1
ATOM 802 O O . ALA A 1 102 ? -10.677 3.970 -6.882 1.00 77.06 102 ALA A O 1
ATOM 803 N N . GLU A 1 103 ? -11.726 3.831 -8.869 1.00 69.75 103 GLU A N 1
ATOM 804 C CA . GLU A 1 103 ? -10.803 4.760 -9.498 1.00 69.75 103 GLU A CA 1
ATOM 805 C C . GLU A 1 103 ? -11.064 6.139 -8.913 1.00 69.75 103 GLU A C 1
ATOM 807 O O . GLU A 1 103 ? -12.166 6.683 -8.961 1.00 69.75 103 GLU A O 1
ATOM 812 N N . GLU A 1 104 ? -10.029 6.693 -8.304 1.00 64.62 104 GLU A N 1
ATOM 813 C CA . GLU A 1 104 ? -10.088 8.052 -7.825 1.00 64.62 104 GLU A CA 1
ATOM 814 C C . GLU A 1 104 ? -10.117 8.948 -9.057 1.00 64.62 104 GLU A C 1
ATOM 816 O O . GLU A 1 104 ? -9.175 8.946 -9.856 1.00 64.62 104 GLU A O 1
ATOM 821 N N . ILE A 1 105 ? -11.215 9.689 -9.222 1.00 52.62 105 ILE A N 1
ATOM 822 C CA . ILE A 1 105 ? -11.264 10.820 -10.141 1.00 52.62 105 ILE A CA 1
ATOM 823 C C . ILE A 1 105 ? -10.111 11.706 -9.695 1.00 52.62 105 ILE A C 1
ATOM 825 O O . ILE A 1 105 ? -10.170 12.280 -8.609 1.00 52.62 105 ILE A O 1
ATOM 829 N N . LYS A 1 106 ? -9.022 11.723 -10.470 1.00 49.69 106 LYS A N 1
ATOM 830 C CA . LYS A 1 106 ? -7.843 12.523 -10.155 1.00 49.69 106 LYS A CA 1
ATOM 831 C C . LYS A 1 106 ? -8.312 13.970 -10.022 1.00 49.69 106 LYS A C 1
ATOM 833 O O . LYS A 1 106 ? -8.490 14.648 -11.026 1.00 49.69 106 LYS A O 1
ATOM 838 N N . ALA A 1 107 ? -8.511 14.446 -8.794 1.00 47.75 107 ALA A N 1
ATOM 839 C CA . ALA A 1 107 ? -8.332 15.860 -8.528 1.00 47.75 107 ALA A CA 1
ATOM 840 C C . ALA A 1 107 ? -6.909 16.167 -8.989 1.00 47.75 107 ALA A C 1
ATOM 842 O O . ALA A 1 107 ? -6.028 15.349 -8.713 1.00 47.75 107 ALA A O 1
ATOM 843 N N . ASP A 1 108 ? -6.718 17.252 -9.742 1.00 43.25 108 ASP A N 1
ATOM 844 C CA . ASP A 1 108 ? -5.449 17.641 -10.364 1.00 43.25 108 ASP A CA 1
ATOM 845 C C . ASP A 1 108 ? -4.300 17.626 -9.344 1.00 43.25 108 ASP A C 1
ATOM 847 O O . ASP A 1 108 ? -3.946 18.627 -8.720 1.00 43.25 108 ASP A O 1
ATOM 851 N N . HIS A 1 109 ? -3.714 16.451 -9.139 1.00 53.12 109 HIS A N 1
ATOM 852 C CA . HIS A 1 109 ? -2.532 16.279 -8.334 1.00 53.12 109 HIS A CA 1
ATOM 853 C C . HIS A 1 109 ? -1.392 16.644 -9.255 1.00 53.12 109 HIS A C 1
ATOM 855 O O . HIS A 1 109 ? -1.025 15.860 -10.130 1.00 53.12 109 HIS A O 1
ATOM 861 N N . ASN A 1 110 ? -0.885 17.863 -9.099 1.00 56.00 110 ASN A N 1
ATOM 862 C CA . ASN A 1 110 ? 0.269 18.310 -9.851 1.00 56.00 110 ASN A CA 1
ATOM 863 C C . ASN A 1 110 ? 1.480 17.495 -9.360 1.00 56.00 110 ASN A C 1
ATOM 865 O O . ASN A 1 110 ? 1.905 17.700 -8.218 1.00 56.00 110 ASN A O 1
ATOM 869 N N . PRO A 1 111 ? 1.995 16.535 -10.152 1.00 60.62 111 PRO A N 1
ATOM 870 C CA . PRO A 1 111 ? 3.067 15.661 -9.700 1.00 60.62 111 PRO A CA 1
ATOM 871 C C . PRO A 1 111 ? 4.283 16.506 -9.327 1.00 60.62 111 PRO A C 1
ATOM 873 O O . PRO A 1 111 ? 4.643 17.442 -10.050 1.00 60.62 111 PRO A O 1
ATOM 876 N N . SER A 1 112 ? 4.931 16.173 -8.212 1.00 71.38 112 SER A N 1
ATOM 877 C CA . SER A 1 112 ? 6.194 16.807 -7.826 1.00 71.38 112 SER A CA 1
ATOM 878 C C . SER A 1 112 ? 7.246 16.620 -8.925 1.00 71.38 112 SER A C 1
ATOM 880 O O . SER A 1 112 ? 7.171 15.680 -9.717 1.00 71.38 112 SER A O 1
ATOM 882 N N . GLN A 1 113 ? 8.273 17.476 -8.975 1.00 66.94 113 GLN A N 1
ATOM 883 C CA . GLN A 1 113 ? 9.332 17.349 -9.990 1.00 66.94 113 GLN A CA 1
ATOM 884 C C . GLN A 1 113 ? 9.965 15.946 -9.996 1.00 66.94 113 GLN A C 1
ATOM 886 O O . GLN A 1 113 ? 10.221 15.379 -11.054 1.00 66.94 113 GLN A O 1
ATOM 891 N N . VAL A 1 114 ? 10.144 15.337 -8.819 1.00 75.31 114 VAL A N 1
ATOM 892 C CA . VAL A 1 114 ? 10.675 13.972 -8.700 1.00 75.31 114 VAL A CA 1
ATOM 893 C C . VAL A 1 114 ? 9.730 12.951 -9.339 1.00 75.31 114 VAL A C 1
ATOM 895 O O . VAL A 1 114 ? 10.178 12.088 -10.089 1.00 75.31 114 VAL A O 1
ATOM 898 N N . GLU A 1 115 ? 8.424 13.057 -9.104 1.00 67.12 115 GLU A N 1
ATOM 899 C CA . GLU A 1 115 ? 7.434 12.156 -9.706 1.00 67.12 115 GLU A CA 1
ATOM 900 C C . GLU A 1 115 ? 7.324 12.344 -11.216 1.00 67.12 115 GLU A C 1
ATOM 902 O O . GLU A 1 115 ? 7.180 11.359 -11.938 1.00 67.12 115 GLU A O 1
ATOM 907 N N . GLN A 1 116 ? 7.449 13.578 -11.707 1.00 74.94 116 GLN A N 1
ATOM 908 C CA . GLN A 1 116 ? 7.502 13.858 -13.141 1.00 74.94 116 GLN A CA 1
ATOM 909 C C . GLN A 1 116 ? 8.707 13.177 -13.791 1.00 74.94 116 GLN A C 1
ATOM 911 O O . GLN A 1 116 ? 8.557 12.533 -14.832 1.00 74.94 116 GLN A O 1
ATOM 916 N N . HIS A 1 117 ? 9.881 13.254 -13.158 1.00 79.62 117 HIS A N 1
ATOM 917 C CA . HIS A 1 117 ? 11.082 12.573 -13.636 1.00 79.62 117 HIS A CA 1
ATOM 918 C C . HIS A 1 117 ? 10.931 11.050 -13.615 1.00 79.62 117 HIS A C 1
ATOM 920 O O . HIS A 1 117 ? 11.276 10.395 -14.597 1.00 79.62 117 HIS A O 1
ATOM 926 N N . VAL A 1 118 ? 10.361 10.482 -12.550 1.00 80.12 118 VAL A N 1
ATOM 927 C CA . VAL A 1 118 ? 10.108 9.034 -12.465 1.00 80.12 118 VAL A CA 1
ATOM 928 C C . VAL A 1 118 ? 9.111 8.587 -13.538 1.00 80.12 118 VAL A C 1
ATOM 930 O O . VAL A 1 118 ? 9.386 7.627 -14.248 1.00 80.12 118 VAL A O 1
ATOM 933 N N . GLN A 1 119 ? 8.006 9.309 -13.738 1.00 72.62 119 GLN A N 1
ATOM 934 C CA . GLN A 1 119 ? 7.019 8.994 -14.779 1.00 72.62 119 GLN A CA 1
ATOM 935 C C . GLN A 1 119 ? 7.576 9.177 -16.198 1.00 72.62 119 GLN A C 1
ATOM 937 O O . GLN A 1 119 ? 7.187 8.460 -17.120 1.00 72.62 119 GLN A O 1
ATOM 942 N N . ALA A 1 120 ? 8.447 10.166 -16.418 1.00 78.56 120 ALA A N 1
ATOM 943 C CA . ALA A 1 120 ? 9.141 10.346 -17.693 1.00 78.56 120 ALA A CA 1
ATOM 944 C C . ALA A 1 120 ? 10.100 9.182 -17.966 1.00 78.56 120 ALA A C 1
ATOM 946 O O . ALA A 1 120 ? 10.126 8.658 -19.077 1.00 78.56 120 ALA A O 1
ATOM 947 N N . TYR A 1 121 ? 10.826 8.734 -16.943 1.00 76.12 121 TYR A N 1
ATOM 948 C CA . TYR A 1 121 ? 11.729 7.598 -17.057 1.00 76.12 121 TYR A CA 1
ATOM 949 C C . TYR A 1 121 ? 10.983 6.269 -17.249 1.00 76.12 121 TYR A C 1
ATOM 951 O O . TYR A 1 121 ? 11.372 5.469 -18.094 1.00 76.12 121 TYR A O 1
ATOM 959 N N . GLU A 1 122 ? 9.868 6.050 -16.544 1.00 74.38 122 GLU A N 1
ATOM 960 C CA . GLU A 1 122 ? 8.986 4.892 -16.756 1.00 74.38 122 GLU A CA 1
ATOM 961 C C . GLU A 1 122 ? 8.466 4.838 -18.200 1.00 74.38 122 GLU A C 1
ATOM 963 O O . GLU A 1 122 ? 8.555 3.789 -18.838 1.00 74.38 122 GLU A O 1
ATOM 968 N N . ARG A 1 123 ? 7.987 5.967 -18.744 1.00 76.88 123 ARG A N 1
ATOM 969 C CA . ARG A 1 123 ? 7.551 6.064 -20.150 1.00 76.88 123 ARG A CA 1
ATOM 970 C C . ARG A 1 123 ? 8.689 5.775 -21.121 1.00 76.88 123 ARG A C 1
ATOM 972 O O . ARG A 1 123 ? 8.519 4.946 -22.004 1.00 76.88 123 ARG A O 1
ATOM 979 N N . TYR A 1 124 ? 9.858 6.373 -20.903 1.00 79.00 124 TYR A N 1
ATOM 980 C CA . TYR A 1 124 ? 11.044 6.104 -21.715 1.00 79.00 124 TYR A CA 1
ATOM 981 C C . TYR A 1 124 ? 11.416 4.615 -21.724 1.00 79.00 124 TYR A C 1
ATOM 983 O O . TYR A 1 124 ? 11.712 4.066 -22.779 1.00 79.00 124 TYR A O 1
ATOM 991 N N . LEU A 1 125 ? 11.372 3.934 -20.576 1.00 74.56 125 LEU A N 1
ATOM 992 C CA . LEU A 1 125 ? 11.681 2.504 -20.500 1.00 74.56 125 LEU A CA 1
ATOM 993 C C . LEU A 1 125 ? 10.627 1.627 -21.186 1.00 74.56 125 LEU A C 1
ATOM 995 O O . LEU A 1 125 ? 10.978 0.594 -21.760 1.00 74.56 125 LEU A O 1
ATOM 999 N N . LEU A 1 126 ? 9.350 2.011 -21.120 1.00 70.06 126 LEU A N 1
ATOM 1000 C CA . LEU A 1 126 ? 8.274 1.327 -21.839 1.00 70.06 126 LEU A CA 1
ATOM 1001 C C . LEU A 1 126 ? 8.416 1.516 -23.353 1.00 70.06 126 LEU A C 1
ATOM 1003 O O . LEU A 1 126 ? 8.344 0.528 -24.083 1.00 70.06 126 LEU A O 1
ATOM 1007 N N . ASP A 1 127 ? 8.709 2.735 -23.806 1.00 74.56 127 ASP A N 1
ATOM 1008 C CA . ASP A 1 127 ? 8.953 3.046 -25.216 1.00 74.56 127 ASP A CA 1
ATOM 1009 C C . ASP A 1 127 ? 10.210 2.335 -25.729 1.00 74.56 127 ASP A C 1
ATOM 1011 O O . ASP A 1 127 ? 10.172 1.676 -26.765 1.00 74.56 127 ASP A O 1
ATOM 1015 N N . ALA A 1 128 ? 11.310 2.368 -24.975 1.00 71.31 128 ALA A N 1
ATOM 1016 C CA . ALA A 1 128 ? 12.539 1.656 -25.318 1.00 71.31 128 ALA A CA 1
ATOM 1017 C C . ALA A 1 128 ? 12.312 0.136 -25.414 1.00 71.31 128 ALA A C 1
ATOM 1019 O O . ALA A 1 128 ? 12.823 -0.511 -26.328 1.00 71.31 128 ALA A O 1
ATOM 1020 N N . ARG A 1 129 ? 11.504 -0.447 -24.517 1.00 63.94 129 ARG A N 1
ATOM 1021 C CA . ARG A 1 129 ? 11.104 -1.864 -24.599 1.00 63.94 129 ARG A CA 1
ATOM 1022 C C . ARG A 1 129 ? 10.195 -2.153 -25.792 1.00 63.94 129 ARG A C 1
ATOM 1024 O O . ARG A 1 129 ? 10.353 -3.203 -26.410 1.00 63.94 129 ARG A O 1
ATOM 1031 N N . ALA A 1 130 ? 9.274 -1.253 -26.128 1.00 65.69 130 ALA A N 1
ATOM 1032 C CA . ALA A 1 130 ? 8.419 -1.390 -27.305 1.00 65.69 130 ALA A CA 1
ATOM 1033 C C . ALA A 1 130 ? 9.232 -1.319 -28.608 1.00 65.69 130 ALA A C 1
ATOM 1035 O O . ALA A 1 130 ? 8.971 -2.087 -29.532 1.00 65.69 130 ALA A O 1
ATOM 1036 N N . LEU A 1 131 ? 10.250 -0.456 -28.664 1.00 60.03 131 LEU A N 1
ATOM 1037 C CA . LEU A 1 131 ? 11.188 -0.367 -29.785 1.00 60.03 131 LEU A CA 1
ATOM 1038 C C . LEU A 1 131 ? 12.030 -1.645 -29.921 1.00 60.03 131 LEU A C 1
ATOM 1040 O O . LEU A 1 131 ? 12.100 -2.207 -31.010 1.00 60.03 131 LEU A O 1
ATOM 1044 N N . LEU A 1 132 ? 12.563 -2.175 -28.816 1.00 57.22 132 LEU A N 1
ATOM 1045 C CA . LEU A 1 132 ? 13.291 -3.454 -28.805 1.00 57.22 132 LEU A CA 1
ATOM 1046 C C . LEU A 1 132 ? 12.417 -4.637 -29.263 1.00 57.22 132 LEU A C 1
ATOM 1048 O O . LEU A 1 132 ? 12.876 -5.504 -30.007 1.00 57.22 132 LEU A O 1
ATOM 1052 N N . ALA A 1 133 ? 11.139 -4.662 -28.874 1.00 57.12 133 ALA A N 1
ATOM 1053 C CA . ALA A 1 133 ? 10.190 -5.672 -29.346 1.00 57.12 133 ALA A CA 1
ATOM 1054 C C . ALA A 1 133 ? 9.875 -5.538 -30.850 1.00 57.12 133 ALA A C 1
ATOM 1056 O O . ALA A 1 133 ? 9.577 -6.536 -31.503 1.00 57.12 133 ALA A O 1
ATOM 1057 N N . ARG A 1 134 ? 9.958 -4.324 -31.411 1.00 51.69 134 ARG A N 1
ATOM 1058 C CA . ARG A 1 134 ? 9.677 -4.038 -32.828 1.00 51.69 134 ARG A CA 1
ATOM 1059 C C . ARG A 1 134 ? 10.851 -4.367 -33.752 1.00 51.69 134 ARG A C 1
ATOM 1061 O O . ARG A 1 134 ? 10.623 -4.700 -34.910 1.00 51.69 134 ARG A O 1
ATOM 1068 N N . GLU A 1 135 ? 12.080 -4.304 -33.244 1.00 54.16 135 GLU A N 1
ATOM 1069 C CA . GLU A 1 135 ? 13.293 -4.668 -33.991 1.00 54.16 135 GLU A CA 1
ATOM 1070 C C . GLU A 1 135 ? 13.581 -6.176 -33.995 1.00 54.16 135 GLU A C 1
ATOM 1072 O O . GLU A 1 135 ? 14.370 -6.650 -34.808 1.00 54.16 135 GLU A O 1
ATOM 1077 N N . THR A 1 136 ? 12.892 -6.966 -33.164 1.00 47.97 136 THR A N 1
ATOM 1078 C CA . THR A 1 136 ? 13.024 -8.433 -33.167 1.00 47.97 136 THR A CA 1
ATOM 1079 C C . THR A 1 136 ? 12.136 -9.073 -34.249 1.00 47.97 136 THR A C 1
ATOM 1081 O O . THR A 1 136 ? 11.353 -9.980 -33.977 1.00 47.97 136 THR A O 1
ATOM 1084 N N . ILE A 1 137 ? 12.241 -8.600 -35.496 1.00 48.56 137 ILE A N 1
ATOM 1085 C CA . ILE A 1 137 ? 11.848 -9.383 -36.675 1.00 48.56 137 ILE A CA 1
ATOM 1086 C C . ILE A 1 137 ? 13.106 -10.147 -37.085 1.00 48.56 137 ILE A C 1
ATOM 1088 O O . ILE A 1 137 ? 13.974 -9.625 -37.779 1.00 48.56 137 ILE A O 1
ATOM 1092 N N . ILE A 1 138 ? 13.241 -11.365 -36.563 1.00 47.66 138 ILE A N 1
ATOM 1093 C CA . ILE A 1 138 ? 14.305 -12.290 -36.955 1.00 47.66 138 ILE A CA 1
ATOM 1094 C C . ILE A 1 138 ? 13.989 -12.766 -38.380 1.00 47.66 138 ILE A C 1
ATOM 1096 O O . ILE A 1 138 ? 12.911 -13.310 -38.617 1.00 47.66 138 ILE A O 1
ATOM 1100 N N . ASN A 1 139 ? 14.913 -12.498 -39.304 1.00 37.69 139 ASN A N 1
ATOM 1101 C CA . ASN A 1 139 ? 14.975 -13.068 -40.654 1.00 37.69 139 ASN A CA 1
ATOM 1102 C C . ASN A 1 139 ? 15.525 -14.500 -40.599 1.00 37.69 139 ASN A C 1
ATOM 1104 O O . ASN A 1 139 ? 16.449 -14.721 -39.780 1.00 37.69 139 ASN A O 1
#

Secondary structure (DSSP, 8-state):
----GGGTT--SS---STTGGGHHHHHHHHHHTT--HHHHHHHHHHHHHHHHHHHHHT--GGG--TTHHHHHHHH-SSPPPTTHHHHHHHHHHHHHHTT-SPPP--------HHHHHHHHHHHHHHHHHHHHHHH----

Solvent-accessible surface area (backbone atoms only — not comparable to full-atom values): 8300 Å² total; per-residue (Å²): 133,87,77,77,64,74,76,85,61,69,57,99,56,79,64,44,43,62,48,32,86,47,50,63,61,49,50,53,57,35,47,78,71,68,47,51,70,70,59,40,50,54,32,48,54,50,49,40,53,49,16,39,50,33,44,76,70,71,45,48,46,67,70,54,55,87,60,51,61,57,53,53,51,68,73,40,95,59,81,75,55,97,56,52,68,56,34,49,52,49,50,51,53,51,36,38,75,68,69,53,23,63,80,72,80,76,67,89,71,79,69,52,74,68,52,47,52,52,54,50,50,53,49,50,52,51,51,53,49,52,50,56,62,66,66,66,69,83,128

Sequence (139 aa):
MKHRINDQFAPSRPPEGPVASFIIPFADWLVDRGYGLVSMRNQVLMAAGFSKWLGHKGIELIDISGDHPGRYLLDRAQRPKLGDTAALRHLLAFLRSQNAVAEEIKADHNPSQVEQHVQAYERYLLDARALLARETIIN

Radius of gyration: 17.12 Å; Cα contacts (8 Å, |Δi|>4): 92; chains: 1; bounding box: 30×40×56 Å

Foldseek 3Di:
DDPPPPPVQCDPDQQDAQCRVCLVVLLVVCVVVPNDPVLSNVLSVLSSQLRVVCVVVVHHQANDDPCSLVVSCVPDPDHDDDCSNVSVVSSVVSCVVVVSYDDPPDPPPPDDPVVVVVVVVVVVVVVVVVVVVVVPPDD

Mean predicted aligned error: 11.86 Å

pLDDT: mean 78.52, std 17.02, range [33.44, 95.69]